Protein AF-A0A7T8JBN8-F1 (afdb_monomer_lite)

Sequence (52 aa):
MDKIPAIWDEPFADSSQIPTYLVSKFAKEHVTVALSGDGGDELFMGYNQYPL

InterPro domains:
  IPR001962 Asparagine synthase [PF00733] (2-50)
  IPR014729 Rossmann-like alpha/beta/alpha sandwich fold [G3DSA:3.40.50.620] (1-51)

Structure (mmCIF, N/CA/C/O backbone):
data_AF-A0A7T8JBN8-F1
#
_entry.id   AF-A0A7T8JBN8-F1
#
loop_
_atom_site.group_PDB
_atom_site.id
_atom_site.type_symbol
_atom_site.label_atom_id
_atom_site.label_alt_id
_atom_site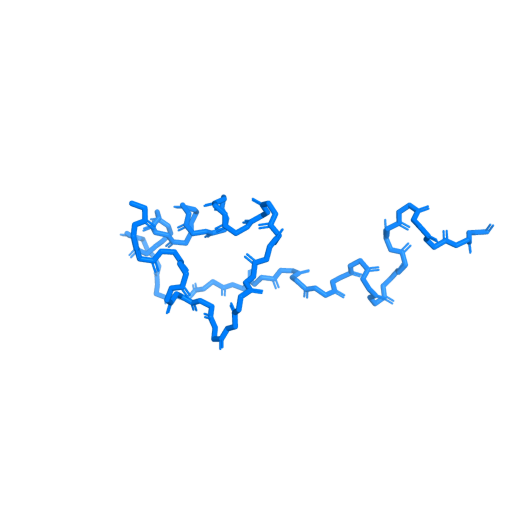.label_comp_id
_atom_site.label_asym_id
_atom_site.label_entity_id
_atom_site.label_seq_id
_atom_site.pdbx_PDB_ins_code
_atom_site.Cartn_x
_atom_site.Cartn_y
_atom_site.Cartn_z
_atom_site.occupancy
_atom_site.B_iso_or_equiv
_atom_site.auth_seq_id
_atom_site.auth_comp_id
_atom_site.auth_asym_id
_atom_site.auth_atom_id
_atom_site.pdbx_PDB_model_num
ATOM 1 N N . MET A 1 1 ? -15.819 -11.823 -7.777 1.00 58.97 1 MET A N 1
ATOM 2 C CA . MET A 1 1 ? -14.835 -10.992 -8.511 1.00 58.97 1 MET A CA 1
ATOM 3 C C . MET A 1 1 ? -15.482 -9.747 -9.108 1.00 58.97 1 MET A C 1
ATOM 5 O O . MET A 1 1 ? -14.780 -8.786 -9.374 1.00 58.97 1 MET A O 1
ATOM 9 N N . ASP A 1 2 ? -16.810 -9.714 -9.190 1.00 69.06 2 ASP A N 1
ATOM 10 C CA . ASP A 1 2 ? -17.626 -8.670 -9.829 1.00 69.06 2 ASP A CA 1
ATOM 11 C C . ASP A 1 2 ? -17.441 -7.248 -9.277 1.00 69.06 2 ASP A C 1
ATOM 13 O O . ASP A 1 2 ? -17.820 -6.284 -9.929 1.00 69.06 2 ASP A O 1
ATOM 17 N N . LYS A 1 3 ? -16.847 -7.099 -8.086 1.00 78.12 3 LYS A N 1
ATOM 18 C CA . LYS A 1 3 ? -16.572 -5.787 -7.486 1.00 78.12 3 LYS A CA 1
ATOM 19 C C . LYS A 1 3 ? -15.273 -5.147 -7.969 1.00 78.12 3 LYS A C 1
ATOM 21 O O . LYS A 1 3 ? -15.178 -3.936 -7.874 1.00 78.12 3 LYS A O 1
ATOM 26 N N . ILE A 1 4 ? -14.297 -5.923 -8.454 1.00 82.44 4 ILE A N 1
ATOM 27 C CA . ILE A 1 4 ? -12.944 -5.422 -8.769 1.00 82.44 4 ILE A CA 1
ATOM 28 C C . ILE A 1 4 ? -12.970 -4.282 -9.801 1.00 82.44 4 ILE A C 1
ATOM 30 O O . ILE A 1 4 ? -12.363 -3.253 -9.517 1.00 82.44 4 ILE A O 1
ATOM 34 N N . PRO A 1 5 ? -13.722 -4.377 -10.918 1.00 84.56 5 PRO A N 1
ATOM 35 C CA . PRO A 1 5 ? -13.787 -3.287 -11.895 1.00 84.56 5 PRO A CA 1
ATOM 36 C C . PRO A 1 5 ? -14.397 -1.988 -11.358 1.00 84.56 5 PRO A C 1
ATOM 38 O O . PRO A 1 5 ? -14.242 -0.956 -11.986 1.00 84.56 5 PRO A O 1
ATOM 41 N N . ALA A 1 6 ? -15.1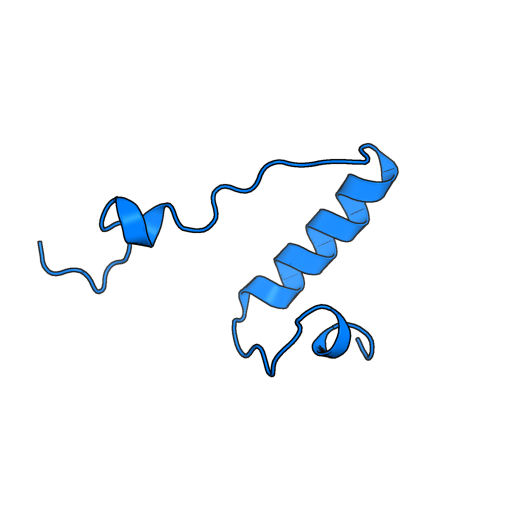24 -2.040 -10.237 1.00 87.25 6 ALA A N 1
ATOM 42 C CA . ALA A 1 6 ? -15.754 -0.872 -9.624 1.00 87.25 6 ALA A CA 1
ATOM 43 C C . ALA A 1 6 ? -14.895 -0.223 -8.526 1.00 87.25 6 ALA A C 1
ATOM 45 O O . ALA A 1 6 ? -15.300 0.794 -7.974 1.00 87.25 6 ALA A O 1
ATOM 46 N N . ILE A 1 7 ? -13.768 -0.837 -8.141 1.00 90.12 7 ILE A N 1
ATOM 47 C CA . ILE A 1 7 ? -12.854 -0.264 -7.138 1.00 90.12 7 ILE A CA 1
ATOM 48 C C . ILE A 1 7 ? -11.978 0.804 -7.787 1.00 90.12 7 ILE A C 1
ATOM 50 O O . ILE A 1 7 ? -11.630 1.789 -7.143 1.00 90.12 7 ILE A O 1
ATOM 54 N N . TRP A 1 8 ? -11.645 0.602 -9.057 1.00 87.94 8 TRP A N 1
ATOM 55 C CA . TRP A 1 8 ? -10.840 1.520 -9.840 1.00 87.94 8 TRP A CA 1
ATOM 56 C C . TRP A 1 8 ? -11.767 2.369 -10.698 1.00 87.94 8 TRP A C 1
ATOM 58 O O . TRP A 1 8 ? -12.681 1.847 -11.334 1.00 87.94 8 TRP A O 1
ATOM 68 N N . ASP A 1 9 ? -11.546 3.680 -10.693 1.00 83.38 9 ASP A N 1
ATOM 69 C CA . ASP A 1 9 ? -12.394 4.660 -11.386 1.00 83.38 9 ASP A CA 1
ATOM 70 C C . ASP A 1 9 ? -12.299 4.566 -12.925 1.00 83.38 9 ASP A C 1
ATOM 72 O O . ASP A 1 9 ? -12.951 5.317 -13.651 1.00 83.38 9 ASP A O 1
ATOM 76 N N . GLU A 1 10 ? -11.503 3.626 -13.436 1.00 84.56 10 GLU A N 1
ATOM 77 C CA . GLU A 1 10 ? -11.268 3.377 -14.850 1.00 84.56 10 GLU A CA 1
ATOM 78 C C . GLU A 1 10 ? -11.042 1.881 -15.136 1.00 84.56 10 GLU A C 1
ATOM 80 O O . GLU A 1 10 ? -10.747 1.101 -14.222 1.00 84.56 10 GLU A O 1
ATOM 85 N N . PRO A 1 11 ? -11.146 1.443 -16.407 1.00 82.75 11 PRO A N 1
ATOM 86 C CA . PRO A 1 11 ? -10.710 0.113 -16.811 1.00 82.75 11 PRO A CA 1
ATOM 87 C C . PRO A 1 11 ? -9.225 -0.097 -16.489 1.00 82.75 11 PRO A C 1
ATOM 89 O O . PRO A 1 11 ? -8.342 0.346 -17.218 1.00 82.75 11 PRO A O 1
ATOM 92 N N . PHE A 1 12 ? -8.957 -0.811 -15.403 1.00 83.69 12 PHE A N 1
ATOM 93 C CA . PHE A 1 12 ? -7.607 -1.046 -14.915 1.00 83.69 12 PHE A CA 1
ATOM 94 C C . PHE A 1 12 ? -7.168 -2.471 -15.269 1.00 83.69 12 PHE A C 1
ATOM 96 O O . PHE A 1 12 ? -7.717 -3.463 -14.787 1.00 83.69 12 PHE A O 1
ATOM 103 N N . ALA A 1 13 ? -6.208 -2.579 -16.188 1.00 87.69 13 ALA A N 1
ATOM 104 C CA . ALA A 1 13 ? -5.727 -3.851 -16.732 1.00 87.69 13 ALA A CA 1
ATOM 105 C C . ALA A 1 13 ? -4.390 -4.300 -16.117 1.00 87.69 13 ALA A C 1
ATOM 107 O O . ALA A 1 13 ? -3.688 -5.123 -16.705 1.00 87.69 13 ALA A O 1
ATOM 108 N N . ASP A 1 14 ? -4.032 -3.776 -14.943 1.00 89.31 14 ASP A N 1
ATOM 109 C CA . ASP A 1 14 ? -2.827 -4.194 -14.238 1.00 89.31 14 ASP A CA 1
ATOM 110 C C . ASP A 1 14 ? -3.078 -5.472 -13.425 1.00 89.31 14 ASP A C 1
ATOM 112 O O . ASP A 1 14 ? -4.051 -5.589 -12.675 1.00 89.31 14 ASP A O 1
ATOM 116 N N . SER A 1 15 ? -2.183 -6.451 -13.553 1.00 90.50 15 SER A N 1
ATOM 117 C CA . SER A 1 15 ? -2.269 -7.715 -12.812 1.00 90.50 15 SER A CA 1
ATOM 118 C C . SER A 1 15 ? -2.192 -7.540 -11.288 1.00 90.50 15 SER A C 1
ATOM 120 O O . SER A 1 15 ? -2.774 -8.340 -10.550 1.00 90.50 15 SER A O 1
ATOM 122 N N . SER A 1 16 ? -1.545 -6.473 -10.812 1.00 91.00 16 SER A N 1
ATOM 123 C CA . SER A 1 16 ? -1.412 -6.116 -9.397 1.00 91.00 16 SER A CA 1
ATOM 124 C C . SER A 1 16 ? -2.746 -5.749 -8.743 1.00 91.00 16 SER A C 1
ATOM 126 O O . SER A 1 16 ? -2.870 -5.813 -7.520 1.00 91.00 16 SER A O 1
ATOM 128 N N . GLN A 1 17 ? -3.797 -5.476 -9.521 1.00 90.69 17 GLN A N 1
ATOM 129 C CA . GLN A 1 17 ? -5.107 -5.131 -8.976 1.00 90.69 17 GLN A CA 1
ATOM 130 C C . GLN A 1 17 ? -5.703 -6.204 -8.054 1.00 90.69 17 GLN A C 1
ATOM 132 O O . GLN A 1 17 ? -6.346 -5.893 -7.050 1.00 90.69 17 GLN A O 1
ATOM 137 N N . ILE A 1 18 ? -5.485 -7.482 -8.385 1.00 91.44 18 ILE A N 1
ATOM 138 C CA . ILE A 1 18 ? -5.993 -8.618 -7.611 1.00 91.44 18 ILE A CA 1
ATOM 139 C C . ILE A 1 18 ? -5.275 -8.710 -6.257 1.00 91.44 18 ILE A C 1
ATOM 141 O O . ILE A 1 18 ? -5.966 -8.683 -5.234 1.00 91.44 18 ILE A O 1
ATOM 145 N N . PRO A 1 19 ? -3.929 -8.806 -6.192 1.00 93.62 19 PRO A N 1
ATOM 146 C CA . PRO A 1 19 ? -3.23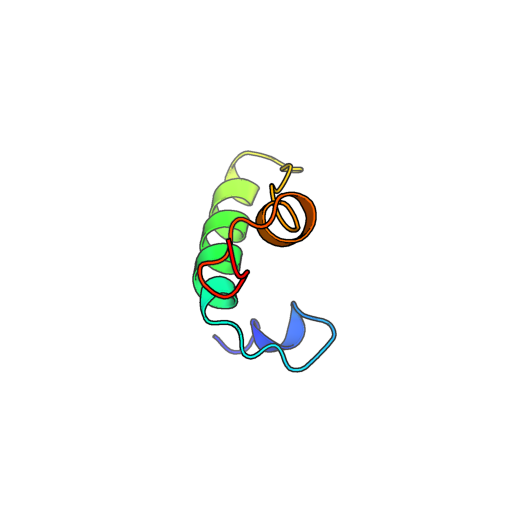1 -8.851 -4.911 1.00 93.62 19 PRO A CA 1
ATOM 147 C C . PRO A 1 19 ? -3.432 -7.575 -4.085 1.00 93.62 19 PRO A C 1
ATOM 149 O O . PRO A 1 19 ? -3.655 -7.695 -2.882 1.00 93.62 19 PRO A O 1
ATOM 152 N N . THR A 1 20 ? -3.467 -6.386 -4.700 1.00 93.81 20 THR A N 1
ATOM 153 C CA . THR A 1 20 ? -3.751 -5.120 -3.998 1.00 93.81 20 THR A CA 1
ATOM 154 C C . THR A 1 20 ? -5.134 -5.130 -3.343 1.00 93.81 20 THR A C 1
ATOM 156 O O . THR A 1 20 ? -5.275 -4.738 -2.181 1.00 93.81 20 THR A O 1
ATOM 159 N N . TYR A 1 21 ? -6.159 -5.652 -4.025 1.00 92.75 21 TYR A N 1
ATOM 160 C CA . TYR A 1 21 ? -7.485 -5.823 -3.430 1.00 92.75 21 TYR A CA 1
ATOM 161 C C . TYR A 1 21 ? -7.473 -6.818 -2.263 1.00 92.75 21 TYR A C 1
ATOM 163 O O . TYR A 1 21 ? -8.038 -6.536 -1.204 1.00 92.75 21 TYR A O 1
ATOM 171 N N . LEU A 1 22 ? -6.838 -7.980 -2.440 1.00 94.75 22 LEU A N 1
ATOM 172 C CA . LEU A 1 22 ? -6.805 -9.030 -1.420 1.00 94.75 22 LEU A CA 1
ATOM 173 C C . LEU A 1 22 ? -6.075 -8.568 -0.154 1.00 94.75 22 LEU A C 1
ATOM 175 O O . LEU A 1 22 ? -6.603 -8.754 0.944 1.00 94.75 22 LEU A O 1
ATOM 179 N N . VAL A 1 23 ? -4.914 -7.919 -0.294 1.00 95.69 23 VAL A N 1
ATOM 180 C CA . VAL A 1 23 ? -4.158 -7.405 0.857 1.00 95.69 23 VAL A CA 1
ATOM 181 C C . VAL A 1 23 ? -4.891 -6.254 1.539 1.00 95.69 23 VAL A C 1
ATOM 183 O O . VAL A 1 23 ? -4.951 -6.227 2.763 1.00 95.69 23 VAL A O 1
ATOM 186 N N . SER A 1 24 ? -5.535 -5.359 0.783 1.00 95.56 24 SER A N 1
ATOM 187 C CA . SER A 1 24 ? -6.335 -4.266 1.355 1.00 95.56 24 SER A CA 1
ATOM 188 C C . SER A 1 24 ? -7.552 -4.794 2.114 1.00 95.56 24 SER A C 1
ATOM 190 O O . SER A 1 24 ? -7.871 -4.308 3.200 1.00 95.56 24 SER A O 1
ATOM 192 N N . LYS A 1 25 ? -8.216 -5.825 1.573 1.00 95.06 25 LYS A N 1
ATOM 193 C CA . LYS A 1 25 ? -9.340 -6.498 2.233 1.00 95.06 25 LYS A CA 1
ATOM 194 C C . LYS A 1 25 ? -8.910 -7.121 3.561 1.00 95.06 25 LYS A C 1
ATO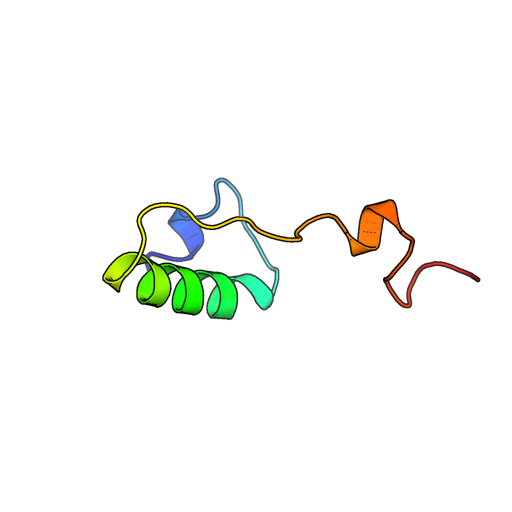M 196 O O . LYS A 1 25 ? -9.617 -6.941 4.546 1.00 95.06 25 LYS A O 1
ATOM 201 N N . PHE A 1 26 ? -7.766 -7.802 3.582 1.00 97.31 26 PHE A N 1
ATOM 202 C CA . PHE A 1 26 ? -7.202 -8.384 4.799 1.00 97.31 26 PHE A CA 1
ATOM 203 C C . PHE A 1 26 ? -6.761 -7.307 5.802 1.00 97.31 26 PHE A C 1
ATOM 205 O O . PHE A 1 26 ? -7.144 -7.344 6.965 1.00 97.31 26 PHE A O 1
ATOM 212 N N . ALA A 1 27 ? -6.020 -6.290 5.356 1.00 97.88 27 ALA A N 1
ATOM 213 C CA . ALA A 1 27 ? -5.551 -5.203 6.213 1.00 97.88 27 ALA A CA 1
ATOM 214 C C . ALA A 1 27 ? -6.710 -4.475 6.909 1.00 97.88 27 ALA A C 1
ATOM 216 O O . ALA A 1 27 ? -6.581 -4.094 8.072 1.00 97.88 27 ALA A O 1
ATOM 217 N N . LYS A 1 28 ? -7.867 -4.343 6.245 1.00 97.19 28 LYS A N 1
ATOM 218 C CA . LYS A 1 28 ? -9.061 -3.710 6.816 1.00 97.19 28 LYS A CA 1
ATOM 219 C C . LYS A 1 28 ? -9.612 -4.422 8.058 1.00 97.19 28 LYS A C 1
ATOM 221 O O . LYS A 1 28 ? -10.311 -3.787 8.847 1.00 97.19 28 LYS A O 1
ATOM 226 N N . GLU A 1 29 ? -9.290 -5.701 8.253 1.00 98.38 29 GLU A N 1
ATOM 227 C CA . GLU A 1 29 ? -9.636 -6.454 9.467 1.00 98.38 29 GLU A CA 1
ATOM 228 C C . GLU A 1 29 ? -8.873 -5.947 10.704 1.00 98.38 29 GLU A C 1
ATOM 230 O O . GLU A 1 29 ? -9.320 -6.151 11.831 1.00 98.38 29 GLU A O 1
ATOM 235 N N . HIS A 1 30 ? -7.751 -5.244 10.506 1.00 98.38 30 HIS A N 1
ATOM 236 C CA . HIS A 1 30 ? -6.840 -4.829 11.576 1.00 98.38 30 HIS A CA 1
ATOM 237 C C . HIS A 1 30 ? -6.600 -3.317 11.640 1.00 98.38 30 HIS A C 1
ATOM 239 O O . HIS A 1 30 ? -6.408 -2.772 12.726 1.00 98.38 30 HIS A O 1
ATOM 245 N N . VAL A 1 31 ? -6.599 -2.628 10.497 1.00 98.25 31 VAL A N 1
ATOM 246 C CA . VAL A 1 31 ? -6.285 -1.199 10.391 1.00 98.25 31 VAL A CA 1
ATOM 247 C C . VAL A 1 31 ? -7.271 -0.472 9.486 1.00 98.25 31 VAL A C 1
ATOM 249 O O . VAL A 1 31 ? -7.868 -1.033 8.571 1.00 98.25 31 VAL A O 1
ATOM 252 N N . THR A 1 32 ? -7.454 0.822 9.731 1.00 97.38 32 THR A N 1
ATOM 253 C CA . THR A 1 32 ? -8.325 1.665 8.901 1.00 97.38 32 THR A CA 1
ATOM 254 C C . THR A 1 32 ? -7.577 2.406 7.803 1.00 97.38 32 THR A C 1
ATOM 256 O O . THR A 1 32 ? -8.223 2.842 6.854 1.00 97.38 32 THR A O 1
ATOM 259 N N . VAL A 1 33 ? -6.256 2.552 7.936 1.00 97.44 33 VAL A N 1
ATOM 260 C CA . VAL A 1 33 ? -5.380 3.299 7.027 1.00 97.44 33 VAL A CA 1
ATOM 261 C C . VAL A 1 33 ? -4.077 2.522 6.849 1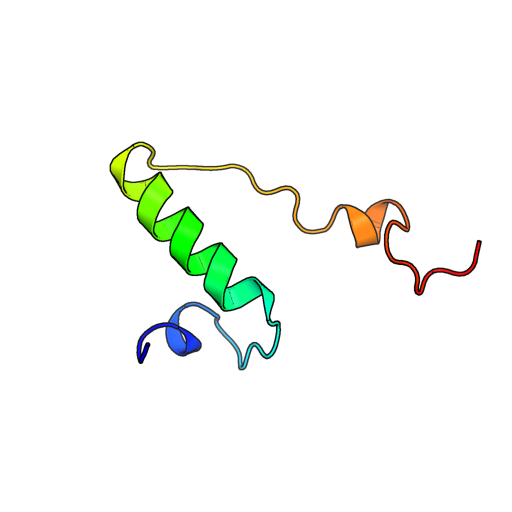.00 97.44 33 VAL A C 1
ATOM 263 O O . VAL A 1 33 ? -3.542 1.989 7.821 1.00 97.44 33 VAL A O 1
ATOM 266 N N . ALA A 1 34 ? -3.570 2.486 5.619 1.00 95.94 34 ALA A N 1
ATOM 267 C CA . ALA A 1 34 ? -2.256 1.961 5.265 1.00 95.94 34 ALA A CA 1
ATOM 268 C C . ALA A 1 34 ? -1.563 2.939 4.306 1.00 95.94 34 ALA A C 1
ATOM 270 O O . ALA A 1 34 ? -2.234 3.642 3.550 1.00 95.94 34 ALA A O 1
ATOM 271 N N . LEU A 1 35 ? -0.232 2.985 4.350 1.00 96.38 35 LEU A N 1
ATOM 272 C CA . LEU A 1 35 ? 0.581 3.753 3.410 1.00 96.38 35 LEU A CA 1
ATOM 273 C C . LEU A 1 35 ? 1.109 2.810 2.324 1.00 96.38 35 LEU A C 1
ATOM 275 O O . LEU A 1 35 ? 1.633 1.745 2.647 1.00 96.38 35 LEU A O 1
ATOM 279 N N . SER A 1 36 ? 0.962 3.207 1.061 1.00 92.94 36 SER A N 1
ATOM 280 C CA . SER A 1 36 ? 1.491 2.479 -0.096 1.00 92.94 36 SER A CA 1
ATOM 281 C C . SER A 1 36 ? 2.811 3.093 -0.567 1.00 92.94 36 SER A C 1
ATOM 283 O O . SER A 1 36 ? 3.036 4.288 -0.383 1.00 92.94 36 SER A O 1
ATOM 285 N N . GLY A 1 37 ? 3.662 2.271 -1.182 1.00 93.00 37 GLY A N 1
ATOM 286 C CA . GLY A 1 37 ? 4.875 2.698 -1.890 1.00 93.00 37 GLY A CA 1
ATOM 287 C C . GLY A 1 37 ? 4.673 2.896 -3.397 1.00 93.00 37 GLY A C 1
ATOM 288 O O . GLY A 1 37 ? 5.651 2.891 -4.137 1.00 93.00 37 GLY A O 1
ATOM 289 N N . ASP A 1 38 ? 3.423 3.005 -3.845 1.00 92.56 38 ASP A N 1
ATOM 290 C CA . ASP A 1 38 ? 3.062 3.225 -5.248 1.00 92.56 38 ASP A CA 1
ATOM 291 C C . ASP A 1 38 ? 3.712 4.506 -5.806 1.00 92.56 38 ASP A C 1
ATOM 293 O O . ASP A 1 38 ? 3.792 5.518 -5.103 1.00 92.56 38 ASP A O 1
ATOM 297 N N . GLY A 1 39 ? 4.212 4.462 -7.044 1.00 93.06 39 GLY A N 1
ATOM 298 C CA . GLY A 1 39 ? 4.963 5.567 -7.658 1.00 93.06 39 GLY A CA 1
ATOM 299 C C . GLY A 1 39 ? 6.482 5.559 -7.408 1.00 93.06 39 GLY A C 1
ATOM 300 O O . GLY A 1 39 ? 7.201 6.427 -7.913 1.00 93.06 39 GLY A O 1
ATOM 301 N N . GLY A 1 40 ? 6.992 4.638 -6.581 1.00 96.00 40 GLY A N 1
ATOM 302 C CA . GLY A 1 40 ? 8.413 4.581 -6.227 1.00 96.00 40 GLY A CA 1
ATOM 303 C C . GLY A 1 40 ? 9.316 4.228 -7.411 1.00 96.00 40 GLY A C 1
ATOM 304 O O . GLY A 1 40 ? 10.340 4.880 -7.622 1.00 96.00 40 GLY A O 1
ATOM 305 N N . ASP A 1 41 ? 8.925 3.233 -8.203 1.00 94.94 41 ASP A N 1
ATOM 306 C CA . ASP A 1 41 ? 9.692 2.805 -9.374 1.00 94.94 41 ASP A CA 1
ATOM 307 C C . ASP A 1 41 ? 9.711 3.890 -10.462 1.00 94.94 41 ASP A C 1
ATOM 309 O O . ASP A 1 41 ? 10.725 4.073 -11.135 1.00 94.94 41 ASP A O 1
ATOM 313 N N . GLU A 1 42 ? 8.641 4.673 -10.588 1.00 94.75 42 GLU A N 1
ATOM 314 C CA . GLU A 1 42 ? 8.547 5.819 -11.489 1.00 94.75 42 GLU A CA 1
ATOM 315 C C . GLU A 1 42 ? 9.466 6.961 -11.058 1.00 94.75 42 GLU A C 1
ATOM 317 O O . GLU A 1 42 ? 10.146 7.566 -11.889 1.00 94.75 42 GLU A O 1
ATOM 322 N N . LEU A 1 43 ? 9.497 7.260 -9.756 1.00 96.56 43 LEU A N 1
ATOM 323 C CA . LEU A 1 43 ? 10.311 8.344 -9.213 1.00 96.56 43 LEU A CA 1
ATOM 324 C C . LEU A 1 43 ? 11.808 8.018 -9.251 1.00 96.56 43 LEU A C 1
ATOM 326 O O . LEU A 1 43 ? 12.627 8.908 -9.488 1.00 96.56 43 LEU A O 1
ATOM 330 N N . PHE A 1 44 ? 12.168 6.758 -9.006 1.00 95.25 44 PHE A N 1
ATOM 331 C CA . PHE A 1 44 ? 13.557 6.326 -8.832 1.00 95.25 44 PHE A CA 1
ATOM 332 C C . PHE A 1 44 ? 14.090 5.446 -9.966 1.00 95.25 44 PHE A C 1
ATOM 334 O O . PHE A 1 44 ? 15.162 4.864 -9.819 1.00 95.25 44 PHE A O 1
ATOM 341 N N . MET A 1 45 ? 13.386 5.374 -11.098 1.00 95.00 45 MET A N 1
ATOM 342 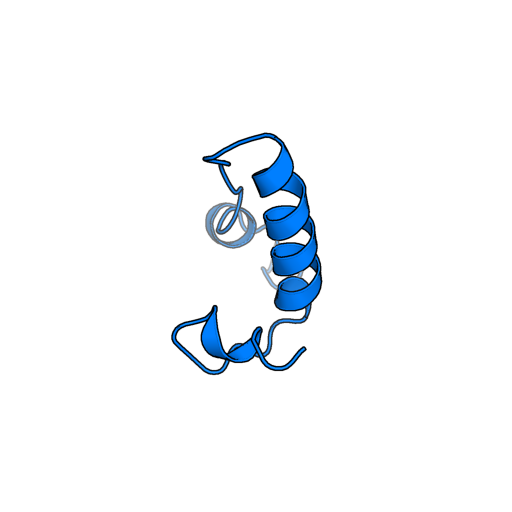C CA . MET A 1 45 ? 13.776 4.566 -12.260 1.00 95.00 45 MET A CA 1
ATOM 343 C C . MET A 1 45 ? 13.966 3.072 -11.925 1.00 95.00 45 MET A C 1
ATOM 345 O O . MET A 1 45 ? 14.909 2.434 -12.387 1.00 95.00 45 MET A O 1
ATOM 349 N N . GLY A 1 46 ? 13.077 2.508 -11.102 1.00 94.38 46 GLY A N 1
ATOM 350 C CA . GLY A 1 46 ? 13.161 1.128 -10.604 1.00 94.38 46 GLY A CA 1
ATOM 351 C C . GLY A 1 46 ? 12.714 0.051 -11.600 1.00 94.38 46 GLY A C 1
ATOM 352 O O . GLY A 1 46 ? 13.075 -1.118 -11.458 1.00 94.38 46 GLY A O 1
ATOM 353 N N . TYR A 1 47 ? 11.969 0.425 -12.644 1.00 94.00 47 TYR A N 1
ATOM 354 C CA . TYR A 1 47 ? 11.550 -0.509 -13.688 1.00 94.00 47 TYR A CA 1
ATOM 355 C C . TYR A 1 47 ? 12.681 -0.875 -14.655 1.00 94.00 47 TYR A C 1
ATOM 357 O O . TYR A 1 47 ? 13.429 -0.021 -15.123 1.00 94.00 47 TYR A O 1
ATOM 365 N N . ASN A 1 48 ? 12.720 -2.146 -15.068 1.00 93.75 48 ASN A N 1
ATOM 366 C CA . ASN A 1 48 ? 13.691 -2.675 -16.039 1.00 93.75 48 ASN A CA 1
ATOM 367 C C . ASN A 1 48 ? 13.655 -1.968 -17.411 1.00 93.75 48 ASN A C 1
ATOM 369 O O . ASN A 1 48 ? 14.571 -2.116 -18.214 1.00 93.75 48 ASN A O 1
ATOM 373 N N . GLN A 1 49 ? 12.566 -1.259 -17.709 1.00 92.25 49 GLN A N 1
ATOM 374 C CA . GLN A 1 49 ? 12.337 -0.514 -18.941 1.00 92.25 49 GLN A CA 1
ATOM 375 C C . GLN A 1 49 ? 13.103 0.812 -18.975 1.00 92.25 49 GLN A C 1
ATOM 377 O O . GLN A 1 49 ? 13.284 1.370 -20.059 1.00 92.25 49 GLN A O 1
ATOM 382 N N . TYR A 1 50 ? 13.534 1.331 -17.822 1.00 91.19 50 TYR A N 1
ATOM 383 C CA . TYR A 1 50 ? 14.373 2.518 -17.791 1.00 91.19 50 TYR A CA 1
ATOM 384 C C . TYR A 1 50 ? 15.781 2.167 -18.297 1.00 91.19 50 TYR A C 1
ATOM 386 O O . TYR A 1 50 ? 16.391 1.216 -17.805 1.00 91.19 50 TYR A O 1
ATOM 394 N N . PRO A 1 51 ? 16.310 2.900 -19.292 1.00 79.12 51 PRO A N 1
ATOM 395 C CA . PRO A 1 51 ? 17.668 2.693 -19.763 1.00 79.12 51 PRO A CA 1
ATOM 396 C C . PRO A 1 51 ? 18.641 3.249 -18.717 1.00 79.12 51 PRO A C 1
ATOM 398 O O . PRO A 1 51 ? 18.665 4.457 -18.477 1.00 79.12 51 PRO A O 1
ATOM 401 N N . LEU A 1 52 ? 19.412 2.362 -18.089 1.00 65.94 52 LEU A N 1
ATOM 402 C CA . LEU A 1 52 ? 20.613 2.724 -17.330 1.00 65.94 52 LEU A CA 1
ATOM 403 C C . LEU A 1 52 ? 21.788 2.982 -18.279 1.00 65.94 52 LEU A C 1
ATOM 405 O O . LEU A 1 52 ? 21.933 2.212 -19.259 1.00 65.94 52 LEU A O 1
#

Secondary structure (DSSP, 8-state):
-TTGGGTSSS----TTHHHHHHHHHHHTTT-S-----TTHHHHHT-STTS--

Radius of gyration: 13.91 Å; chains: 1; bounding box: 38×19×31 Å

Organism: Salmonella enterica I (NCBI:txid59201)

Foldseek 3Di:
DVCLCVVDPDPDPDPCSVVVVVVVVVVVVPDDDDDDPPCVCVVPVVDPPRDD

pLDDT: mean 90.46, std 8.18, range [58.97, 98.38]